Protein AF-A0A8T0CGQ8-F1 (afdb_monomer)

Radius of gyration: 23.22 Å; Cα contacts (8 Å, |Δi|>4): 41; chains: 1; bounding box: 51×31×65 Å

Sequence (71 aa):
MMEVSVGQSTARVVNDRVYVAVGRDVQESKSTLDWALVNFGDHFRIIHVHQPHQLNPSREYSGSKMVALPS

pLDDT: mean 71.9, std 19.37, range [41.91, 95.88]

Nearest PDB structures (foldseek):
  7dxi-assembly1_B  TM=5.976E-01  e=5.002E+00  Drosophila melanogaster
  4g0w-assembly1_A  TM=4.327E-01  e=1.792E+00  Homo sapiens
  4g0w-assembly1_B  TM=3.446E-01  e=2.356E+00  Homo sapiens

Mean predicted aligned error: 16.15 Å

Organism: NCBI:txid360336

Structure (mmCIF, N/CA/C/O backbone):
data_AF-A0A8T0CGQ8-F1
#
_entry.id   AF-A0A8T0CGQ8-F1
#
loop_
_atom_site.group_PDB
_atom_site.id
_atom_site.type_symbol
_atom_site.label_atom_id
_atom_site.label_alt_id
_atom_site.label_comp_id
_atom_site.label_asym_id
_atom_site.label_entity_id
_atom_site.label_seq_id
_atom_site.pdbx_PDB_ins_code
_atom_site.Cartn_x
_atom_site.Cartn_y
_atom_site.Cartn_z
_atom_site.occupancy
_atom_site.B_iso_or_equiv
_atom_site.auth_seq_id
_atom_site.auth_comp_id
_atom_site.auth_asym_id
_atom_site.auth_atom_id
_atom_site.pdbx_PDB_model_num
ATOM 1 N N . MET A 1 1 ? -24.560 25.386 -25.198 1.00 49.62 1 MET A N 1
ATOM 2 C CA . MET A 1 1 ? -24.668 23.917 -25.149 1.00 49.62 1 MET A CA 1
ATOM 3 C C . MET A 1 1 ? -23.436 23.356 -25.832 1.00 49.62 1 MET A C 1
ATOM 5 O O . MET A 1 1 ? -23.325 23.453 -27.045 1.00 49.62 1 MET A O 1
ATOM 9 N N . MET A 1 2 ? -22.465 22.910 -25.044 1.00 41.91 2 MET A N 1
ATOM 10 C CA . MET A 1 2 ? -21.293 22.172 -25.508 1.00 41.91 2 MET A CA 1
ATOM 11 C C . MET A 1 2 ? -21.093 21.085 -24.460 1.00 41.91 2 MET A C 1
ATOM 13 O O . MET A 1 2 ? -20.561 21.344 -23.385 1.00 41.91 2 MET A O 1
A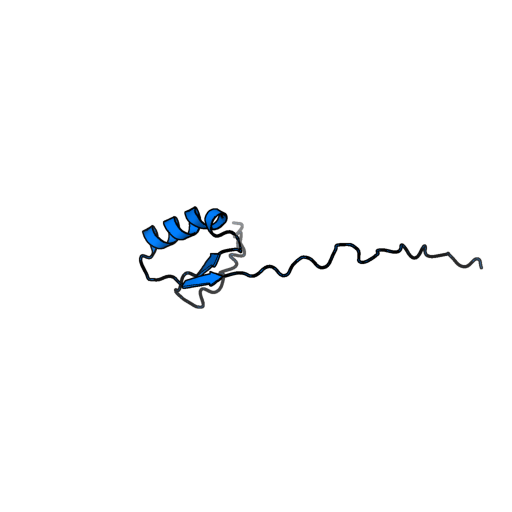TOM 17 N N . GLU A 1 3 ? -21.645 19.909 -24.743 1.00 54.78 3 GLU A N 1
ATOM 18 C CA . GLU A 1 3 ? -21.444 18.701 -23.950 1.00 54.78 3 GLU A CA 1
ATOM 19 C C . GLU A 1 3 ? -19.973 18.305 -24.107 1.00 54.78 3 GLU A C 1
ATOM 21 O O . GLU A 1 3 ? -19.580 17.664 -25.085 1.00 54.78 3 GLU A O 1
ATOM 26 N N . VAL A 1 4 ? -19.128 18.751 -23.179 1.00 55.31 4 VAL A N 1
ATOM 27 C CA . VAL A 1 4 ? -17.753 18.268 -23.086 1.00 55.31 4 VAL A CA 1
ATOM 28 C C . VAL A 1 4 ? -17.839 16.864 -22.506 1.00 55.31 4 VAL A C 1
ATOM 30 O O . VAL A 1 4 ? -17.861 16.671 -21.293 1.00 55.31 4 VAL A O 1
ATOM 33 N N . SER A 1 5 ? -17.918 15.876 -23.395 1.00 57.69 5 SER A N 1
ATOM 34 C CA . SER A 1 5 ? -17.650 14.488 -23.047 1.00 57.69 5 SER A CA 1
ATOM 35 C C . SER A 1 5 ? -16.173 14.407 -22.670 1.00 57.69 5 SER A C 1
ATOM 37 O O . SER A 1 5 ? -15.293 14.212 -23.508 1.00 57.69 5 SER A O 1
ATOM 39 N N . VAL A 1 6 ? -15.890 14.640 -21.386 1.00 54.41 6 VAL A N 1
ATOM 40 C CA . VAL A 1 6 ? -14.664 14.156 -20.768 1.00 54.41 6 VAL A CA 1
ATOM 41 C C . VAL A 1 6 ? -14.684 12.667 -21.045 1.00 54.41 6 VAL A C 1
ATOM 43 O O . VAL A 1 6 ? -15.565 11.961 -20.555 1.00 54.41 6 VAL A O 1
ATOM 46 N N . GLY A 1 7 ? -13.754 12.211 -21.883 1.00 49.69 7 GLY A N 1
ATOM 47 C CA . GLY A 1 7 ? -13.406 10.808 -22.000 1.00 49.69 7 GLY A CA 1
ATOM 48 C C . GLY A 1 7 ? -12.930 10.351 -20.633 1.00 49.69 7 GLY A C 1
ATOM 49 O O . GLY A 1 7 ? -11.733 10.292 -20.363 1.00 49.69 7 GLY A O 1
ATOM 50 N N . GLN A 1 8 ? -13.885 10.096 -19.744 1.00 44.88 8 GLN A N 1
ATOM 51 C CA . GLN A 1 8 ? -13.685 9.389 -18.513 1.00 44.88 8 GLN A CA 1
ATOM 52 C C . GLN A 1 8 ? -13.283 8.017 -19.014 1.00 44.88 8 GLN A C 1
ATOM 54 O O . GLN A 1 8 ? -14.119 7.209 -19.415 1.00 44.88 8 GLN A O 1
ATOM 59 N N . SER A 1 9 ? -11.970 7.799 -19.102 1.00 49.50 9 SER A N 1
ATOM 60 C CA . SER A 1 9 ? -11.418 6.463 -19.095 1.00 49.50 9 SER A CA 1
ATOM 61 C C . SER A 1 9 ? -11.910 5.889 -17.782 1.00 49.50 9 SER A C 1
ATOM 63 O O . SER A 1 9 ? -11.299 6.060 -16.727 1.00 49.50 9 SER A O 1
ATOM 65 N N . THR A 1 10 ? -13.114 5.322 -17.823 1.00 49.28 10 THR A N 1
ATOM 66 C CA . THR A 1 10 ? -13.612 4.429 -16.810 1.00 49.28 10 THR A CA 1
ATOM 67 C C . THR A 1 10 ? -12.615 3.300 -16.909 1.00 49.28 10 THR A C 1
ATOM 69 O O . THR A 1 10 ? -12.764 2.412 -17.755 1.00 49.28 10 THR A O 1
ATOM 72 N N . ALA A 1 11 ? -11.525 3.396 -16.142 1.00 55.59 11 ALA A N 1
ATOM 73 C CA . ALA A 1 11 ? -10.747 2.239 -15.771 1.00 55.59 11 ALA A CA 1
ATOM 74 C C . ALA A 1 11 ? -11.820 1.221 -15.425 1.00 55.59 11 ALA A C 1
ATOM 76 O O . ALA A 1 11 ? -12.607 1.463 -14.509 1.00 55.59 11 ALA A O 1
ATOM 77 N N . ARG A 1 12 ? -12.010 0.228 -16.306 1.00 52.47 12 ARG A N 1
ATOM 78 C CA . ARG A 1 12 ? -13.098 -0.724 -16.144 1.00 52.47 12 ARG A CA 1
ATOM 79 C C . ARG A 1 12 ? -12.831 -1.292 -14.764 1.00 52.47 12 ARG A C 1
ATOM 81 O O . ARG A 1 12 ? -11.789 -1.917 -14.565 1.00 52.47 12 ARG A O 1
ATOM 88 N N . VAL A 1 13 ? -13.692 -0.983 -13.800 1.00 56.09 13 VAL A N 1
ATOM 89 C CA . VAL A 1 13 ? -13.607 -1.553 -12.462 1.00 56.09 13 VAL A CA 1
ATOM 90 C C . VAL A 1 13 ? -14.071 -2.990 -12.658 1.00 56.09 13 VAL A C 1
ATOM 92 O O . VAL A 1 13 ? -15.229 -3.328 -12.474 1.00 56.09 13 VAL A O 1
ATOM 95 N N . VAL A 1 14 ? -13.186 -3.822 -13.214 1.00 56.66 14 VAL A N 1
ATOM 96 C CA . VAL A 1 14 ? -13.441 -5.244 -13.496 1.00 56.66 14 VAL A CA 1
ATOM 97 C C . VAL A 1 14 ? -13.389 -6.041 -12.187 1.00 56.66 14 VAL A C 1
ATOM 99 O O . VAL A 1 14 ? -13.715 -7.221 -12.147 1.00 56.66 14 VAL A O 1
ATOM 102 N N . ASN A 1 15 ? -12.986 -5.396 -11.093 1.00 57.25 15 ASN A N 1
ATOM 103 C CA . ASN A 1 15 ? -12.871 -5.985 -9.778 1.00 57.25 15 ASN A CA 1
ATOM 104 C C . ASN A 1 15 ? -13.100 -4.870 -8.752 1.00 57.25 15 ASN A C 1
ATOM 106 O O . ASN A 1 15 ? -12.336 -3.906 -8.755 1.00 57.25 15 ASN A O 1
ATOM 110 N N . ASP A 1 16 ? -14.077 -5.007 -7.853 1.00 71.81 16 ASP A N 1
ATOM 111 C CA . ASP A 1 16 ? -14.257 -4.138 -6.669 1.00 71.81 16 ASP A CA 1
ATOM 112 C C . ASP A 1 16 ? -13.128 -4.343 -5.635 1.00 71.81 16 ASP A C 1
ATOM 114 O O . ASP A 1 16 ? -13.330 -4.328 -4.423 1.00 71.81 16 ASP A O 1
ATOM 118 N N . ARG A 1 17 ? -11.914 -4.637 -6.108 1.00 81.06 17 ARG A N 1
ATOM 119 C CA . ARG A 1 17 ? -10.752 -4.982 -5.299 1.00 81.06 17 ARG A CA 1
ATOM 120 C C . ARG A 1 17 ? -9.667 -3.957 -5.524 1.00 81.06 17 ARG A C 1
ATOM 122 O O . ARG A 1 17 ? -9.252 -3.699 -6.653 1.00 81.06 17 ARG A O 1
ATOM 129 N N . VAL A 1 18 ? -9.168 -3.435 -4.415 1.00 88.81 18 VAL A N 1
ATOM 130 C CA . VAL A 1 18 ? -8.037 -2.519 -4.400 1.00 88.81 18 VAL A CA 1
ATOM 131 C C . VAL A 1 18 ? -6.743 -3.317 -4.432 1.00 88.81 18 VAL A C 1
ATOM 133 O O . VAL A 1 18 ? -6.549 -4.265 -3.665 1.00 88.81 18 VAL A O 1
ATOM 136 N N . TYR A 1 19 ? -5.852 -2.914 -5.332 1.00 91.38 19 TYR A N 1
ATOM 137 C CA . TYR A 1 19 ? -4.508 -3.456 -5.451 1.00 91.38 19 TYR A CA 1
ATOM 138 C C . TYR A 1 19 ? -3.499 -2.356 -5.154 1.00 91.38 19 TYR A C 1
ATOM 140 O O . TYR A 1 19 ? -3.547 -1.286 -5.759 1.00 91.38 19 TYR A O 1
ATOM 148 N N . VAL A 1 20 ? -2.576 -2.630 -4.241 1.00 92.19 20 VAL A N 1
ATOM 149 C CA . VAL A 1 20 ? -1.522 -1.699 -3.842 1.00 92.19 20 VAL A CA 1
ATOM 150 C C . VAL A 1 20 ? -0.199 -2.219 -4.376 1.00 92.19 20 VAL A C 1
ATOM 152 O O . VAL A 1 20 ? 0.253 -3.295 -3.986 1.00 92.19 20 VAL A O 1
ATOM 155 N N . ALA A 1 21 ? 0.405 -1.470 -5.295 1.00 92.62 21 ALA A N 1
ATOM 156 C CA . ALA A 1 21 ? 1.731 -1.775 -5.805 1.00 92.62 21 ALA A CA 1
ATOM 157 C C . ALA A 1 21 ? 2.792 -1.378 -4.771 1.00 92.62 21 ALA A C 1
ATOM 159 O O . ALA A 1 21 ? 2.751 -0.269 -4.243 1.00 92.62 21 ALA A O 1
ATOM 160 N N . VAL A 1 22 ? 3.742 -2.272 -4.507 1.00 92.19 22 VAL A N 1
ATOM 161 C CA . VAL A 1 22 ? 4.903 -2.006 -3.651 1.00 92.19 22 VAL A CA 1
ATOM 162 C C . VAL A 1 22 ? 6.178 -2.280 -4.433 1.00 92.19 22 VAL A C 1
ATOM 164 O O . VAL A 1 22 ? 6.287 -3.294 -5.125 1.00 92.19 22 VAL A O 1
ATOM 167 N N . GLY A 1 23 ? 7.117 -1.341 -4.373 1.00 87.62 23 GLY A N 1
ATOM 168 C CA . GLY A 1 23 ? 8.422 -1.470 -5.012 1.00 87.62 23 GLY A CA 1
ATOM 169 C C . GLY A 1 23 ? 9.408 -2.284 -4.176 1.00 87.62 23 GLY A C 1
ATOM 170 O O . GLY A 1 23 ? 9.071 -2.818 -3.120 1.00 87.62 23 GLY A O 1
ATOM 171 N N . ARG A 1 24 ? 10.660 -2.333 -4.649 1.00 87.12 24 ARG A N 1
ATOM 172 C CA . ARG A 1 24 ? 11.771 -2.971 -3.927 1.00 87.12 24 ARG A CA 1
ATOM 173 C C . ARG A 1 24 ? 11.990 -2.341 -2.550 1.00 87.12 24 ARG A C 1
ATOM 175 O O . ARG A 1 24 ? 12.254 -3.064 -1.594 1.00 87.12 24 ARG A O 1
ATOM 182 N N . ASP A 1 25 ? 11.916 -1.015 -2.466 1.00 88.56 25 ASP A N 1
ATOM 183 C CA . ASP A 1 25 ? 11.936 -0.312 -1.190 1.00 88.56 25 ASP A CA 1
ATOM 184 C C . ASP A 1 25 ? 10.502 -0.102 -0.693 1.00 88.56 25 ASP A C 1
ATOM 186 O O . ASP A 1 25 ? 9.743 0.735 -1.183 1.00 88.56 25 ASP A O 1
ATOM 190 N N . VAL A 1 26 ? 10.122 -0.892 0.307 1.00 85.62 26 VAL A N 1
ATOM 191 C CA . VAL A 1 26 ? 8.795 -0.816 0.925 1.00 85.62 26 VAL A CA 1
ATOM 192 C C . VAL A 1 26 ? 8.599 0.506 1.669 1.00 85.62 26 VAL A C 1
ATOM 194 O O . VAL A 1 26 ? 7.458 0.950 1.799 1.00 85.62 26 VAL A O 1
ATOM 197 N N . GLN A 1 27 ? 9.670 1.168 2.125 1.00 90.75 27 GLN A N 1
ATOM 198 C CA . GLN A 1 27 ? 9.539 2.457 2.811 1.00 90.75 27 GLN A CA 1
ATOM 199 C C . GLN A 1 27 ? 8.965 3.530 1.887 1.00 90.75 27 GLN A C 1
ATOM 201 O O . GLN A 1 27 ? 8.128 4.316 2.329 1.00 90.75 27 GLN A O 1
ATOM 206 N N . GLU A 1 28 ? 9.309 3.503 0.597 1.00 89.19 28 GLU A N 1
ATOM 207 C CA . GLU A 1 28 ? 8.735 4.413 -0.404 1.00 89.19 28 GLU A CA 1
ATOM 208 C C . GLU A 1 28 ? 7.222 4.206 -0.575 1.00 89.19 28 GLU A C 1
ATOM 210 O O . GLU A 1 28 ? 6.493 5.140 -0.901 1.00 89.19 28 GLU A O 1
ATOM 215 N N . SER A 1 29 ? 6.733 2.988 -0.319 1.00 91.00 29 SER A N 1
ATOM 216 C CA . SER A 1 29 ? 5.317 2.616 -0.454 1.00 91.00 29 SER A CA 1
ATOM 217 C C . SER A 1 29 ? 4.550 2.632 0.876 1.00 91.00 29 SER A C 1
ATOM 219 O O . SER A 1 29 ? 3.361 2.303 0.905 1.00 91.00 29 SER A O 1
ATOM 221 N N . LYS A 1 30 ? 5.197 3.008 1.989 1.00 93.69 30 LYS A N 1
ATOM 222 C CA . LYS A 1 30 ? 4.619 2.903 3.338 1.00 93.69 30 LYS A CA 1
ATOM 223 C C . LYS A 1 30 ? 3.354 3.744 3.497 1.00 93.69 30 LYS A C 1
ATOM 225 O O . LYS A 1 30 ? 2.330 3.218 3.912 1.00 93.69 30 LYS A O 1
ATOM 230 N N . SER A 1 31 ? 3.387 5.010 3.085 1.00 94.88 31 SER A N 1
ATOM 231 C CA . SER A 1 31 ? 2.220 5.901 3.175 1.00 94.88 31 SER A CA 1
ATOM 232 C C . SER A 1 31 ? 1.024 5.384 2.370 1.00 94.88 31 SER A C 1
ATOM 234 O O . SER A 1 31 ? -0.123 5.561 2.773 1.00 94.88 31 SER A O 1
ATOM 236 N N . THR A 1 32 ? 1.275 4.717 1.241 1.00 93.19 32 THR A N 1
ATOM 237 C CA . THR A 1 32 ? 0.228 4.101 0.417 1.00 93.19 32 THR A CA 1
ATOM 238 C C . THR A 1 32 ? -0.369 2.870 1.096 1.00 93.19 32 THR A C 1
ATOM 240 O O . THR A 1 32 ? -1.582 2.675 1.042 1.00 93.19 32 THR A O 1
ATOM 243 N N . LEU A 1 33 ? 0.460 2.057 1.757 1.00 92.81 33 LEU A N 1
ATOM 244 C CA . LEU A 1 33 ? -0.002 0.917 2.551 1.00 92.81 33 LEU A CA 1
ATOM 245 C C . LEU A 1 33 ? -0.812 1.367 3.769 1.00 92.81 33 LEU A C 1
ATOM 247 O O . LEU A 1 33 ? -1.881 0.811 4.011 1.00 92.81 33 LEU A O 1
ATOM 251 N N . ASP A 1 34 ? -0.351 2.395 4.483 1.00 95.19 34 ASP A N 1
ATOM 252 C CA . ASP A 1 34 ? -1.067 2.966 5.627 1.00 95.19 34 ASP A CA 1
ATOM 253 C C . ASP A 1 34 ? -2.426 3.529 5.186 1.00 95.19 34 ASP A C 1
ATOM 255 O O . ASP A 1 34 ? -3.456 3.241 5.797 1.00 95.19 34 ASP A O 1
ATOM 259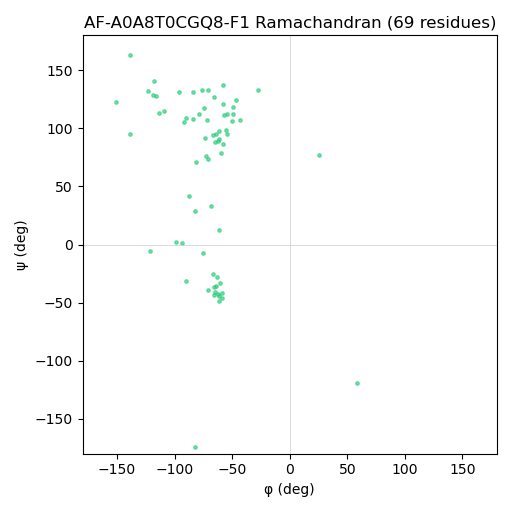 N N . TRP A 1 35 ? -2.462 4.257 4.065 1.00 94.44 35 TRP A N 1
ATOM 260 C CA . TRP A 1 35 ? -3.714 4.721 3.468 1.00 94.44 35 TRP A CA 1
ATOM 261 C C . TRP A 1 35 ? -4.648 3.556 3.114 1.00 94.44 35 TRP A C 1
ATOM 263 O O . TRP A 1 35 ? -5.835 3.602 3.440 1.00 94.44 35 TRP A O 1
ATOM 273 N N . ALA A 1 36 ? -4.136 2.497 2.486 1.00 94.50 36 ALA A N 1
ATOM 274 C CA . ALA A 1 36 ? -4.957 1.354 2.099 1.00 94.50 36 ALA A CA 1
ATOM 275 C C . ALA A 1 36 ? -5.526 0.615 3.318 1.00 94.50 36 ALA A C 1
ATOM 277 O O . ALA A 1 36 ? -6.705 0.266 3.329 1.00 94.50 36 ALA A O 1
ATOM 278 N N . LEU A 1 37 ? -4.722 0.446 4.367 1.00 93.69 37 LEU A N 1
ATOM 279 C CA . LEU A 1 37 ? -5.153 -0.177 5.614 1.00 93.69 37 LEU A CA 1
ATOM 280 C C . LEU A 1 37 ? -6.265 0.631 6.296 1.00 93.69 37 LEU A C 1
ATOM 282 O O . LEU A 1 37 ? -7.252 0.057 6.748 1.00 93.69 37 LEU A O 1
ATOM 286 N N . VAL A 1 38 ? -6.142 1.961 6.330 1.00 95.88 38 VAL A N 1
ATOM 287 C CA . VAL A 1 38 ? -7.157 2.839 6.935 1.00 95.88 38 VAL A CA 1
ATOM 288 C C . VAL A 1 38 ? -8.483 2.803 6.167 1.00 95.88 38 VAL A C 1
ATOM 290 O O . VAL A 1 38 ? -9.541 2.856 6.787 1.00 95.88 38 VAL A O 1
ATOM 293 N N . ASN A 1 39 ? -8.449 2.707 4.835 1.00 93.69 39 ASN A N 1
ATOM 294 C CA . ASN A 1 39 ? -9.659 2.794 4.007 1.00 93.69 39 ASN A CA 1
ATOM 295 C C . ASN A 1 39 ? -10.328 1.438 3.743 1.00 93.69 39 ASN A C 1
ATOM 297 O O . ASN A 1 39 ? -11.546 1.382 3.589 1.00 93.69 39 ASN A O 1
ATOM 301 N N . PHE A 1 40 ? -9.550 0.356 3.680 1.00 90.12 40 PHE A N 1
ATOM 302 C CA . PHE A 1 40 ? -10.038 -0.965 3.268 1.00 90.12 40 PHE A CA 1
ATOM 303 C C . PHE A 1 40 ? -9.830 -2.048 4.332 1.00 90.12 40 PHE A C 1
ATOM 305 O O . PHE A 1 40 ? -10.284 -3.175 4.142 1.00 90.12 40 PHE A O 1
ATOM 312 N N . GLY A 1 41 ? -9.151 -1.748 5.445 1.00 89.25 41 GLY A N 1
ATOM 313 C CA . GLY A 1 41 ? -8.782 -2.758 6.433 1.00 89.25 41 GLY A CA 1
ATOM 314 C C . GLY A 1 41 ? -7.923 -3.845 5.789 1.00 89.25 41 GLY A C 1
ATOM 315 O O . GLY A 1 41 ? -6.865 -3.566 5.236 1.00 89.25 41 GLY A O 1
ATOM 316 N N . ASP A 1 42 ? -8.398 -5.083 5.815 1.00 86.62 42 ASP A N 1
ATOM 317 C CA . ASP A 1 42 ? -7.784 -6.255 5.180 1.00 86.62 42 ASP A CA 1
ATOM 318 C C . ASP A 1 42 ? -8.311 -6.549 3.756 1.00 86.62 42 ASP A C 1
ATOM 320 O O . ASP A 1 42 ? -7.861 -7.495 3.102 1.00 86.62 42 ASP A O 1
ATOM 324 N N . HIS A 1 43 ? -9.222 -5.724 3.230 1.00 89.06 43 HIS A N 1
ATOM 325 C CA . HIS A 1 43 ? -9.877 -5.921 1.931 1.00 89.06 43 HIS A CA 1
ATOM 326 C C . HIS A 1 43 ? -9.089 -5.311 0.757 1.00 89.06 43 HIS A C 1
ATOM 328 O O . HIS A 1 43 ? -9.659 -4.734 -0.170 1.00 89.06 43 HIS A O 1
ATOM 334 N N . PHE A 1 44 ? -7.765 -5.465 0.757 1.00 91.81 44 PHE A N 1
ATOM 335 C CA . PHE A 1 44 ? -6.910 -5.099 -0.374 1.00 91.81 44 PHE A CA 1
ATOM 336 C C . PHE A 1 44 ? -5.828 -6.152 -0.620 1.00 91.81 44 PHE A C 1
ATOM 338 O O . PHE A 1 44 ? -5.555 -7.020 0.212 1.00 91.81 44 PHE A O 1
ATOM 345 N N . ARG A 1 45 ? -5.225 -6.122 -1.808 1.00 91.81 45 ARG A N 1
ATOM 346 C CA . ARG A 1 45 ? -4.139 -7.034 -2.185 1.00 91.81 45 ARG A CA 1
ATOM 347 C C . ARG A 1 45 ? -2.876 -6.245 -2.471 1.00 91.81 45 ARG A C 1
ATOM 349 O O . ARG A 1 45 ? -2.926 -5.190 -3.092 1.00 91.81 45 ARG A O 1
ATOM 356 N N . ILE A 1 46 ? -1.743 -6.782 -2.045 1.00 93.19 46 ILE A N 1
ATOM 357 C CA . ILE A 1 46 ? -0.435 -6.182 -2.291 1.00 93.19 46 ILE A CA 1
ATOM 358 C C . ILE A 1 46 ? 0.177 -6.853 -3.520 1.00 93.19 46 ILE A C 1
ATOM 360 O O . ILE A 1 46 ? 0.203 -8.081 -3.610 1.00 93.19 46 ILE A O 1
ATOM 364 N N . ILE A 1 47 ? 0.664 -6.049 -4.462 1.00 93.31 47 ILE A N 1
ATOM 365 C CA . ILE A 1 47 ? 1.405 -6.505 -5.639 1.00 93.31 47 ILE A CA 1
ATOM 366 C C . ILE A 1 47 ? 2.836 -5.996 -5.512 1.00 93.31 47 ILE A C 1
ATOM 368 O O . ILE A 1 47 ? 3.078 -4.797 -5.607 1.00 93.31 47 ILE A O 1
ATOM 372 N N . HIS A 1 48 ? 3.797 -6.899 -5.336 1.00 90.94 48 HIS A N 1
ATOM 373 C CA . HIS A 1 48 ? 5.206 -6.522 -5.372 1.00 90.94 48 HIS A CA 1
ATOM 374 C C . HIS A 1 48 ? 5.674 -6.367 -6.824 1.00 90.94 48 HIS A C 1
ATOM 376 O O . HIS A 1 48 ? 5.744 -7.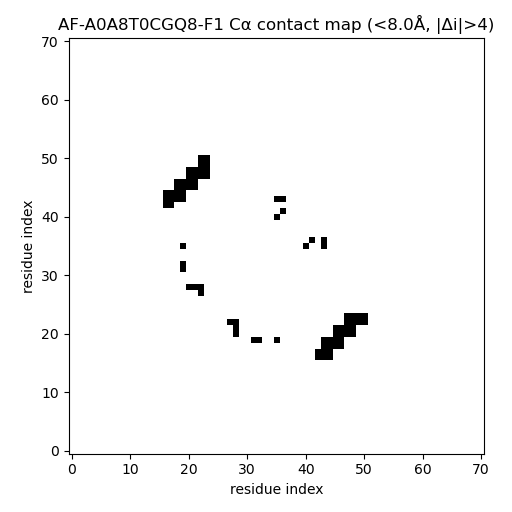342 -7.577 1.00 90.94 48 HIS A O 1
ATOM 382 N N . VAL A 1 49 ? 5.982 -5.136 -7.224 1.00 88.81 49 VAL A N 1
ATOM 383 C CA . VAL A 1 49 ? 6.429 -4.802 -8.576 1.00 88.81 49 VAL A CA 1
ATOM 384 C C . VAL A 1 49 ? 7.947 -4.891 -8.627 1.00 88.81 49 VAL A C 1
ATOM 386 O O . VAL A 1 49 ? 8.669 -4.050 -8.097 1.00 88.81 49 VAL A O 1
ATOM 389 N N . HIS A 1 50 ? 8.441 -5.919 -9.308 1.00 87.12 50 HIS A N 1
ATOM 390 C CA . HIS A 1 50 ? 9.860 -6.053 -9.589 1.00 87.12 50 HIS A CA 1
ATOM 391 C C . HIS A 1 50 ? 10.210 -5.248 -10.845 1.00 87.12 50 HIS A C 1
ATOM 393 O O . HIS A 1 50 ? 9.869 -5.655 -11.956 1.00 87.12 50 HIS A O 1
ATOM 399 N N . GLN A 1 51 ? 10.913 -4.124 -10.694 1.00 77.75 51 GLN A N 1
ATOM 400 C CA . GLN A 1 51 ? 11.557 -3.494 -11.843 1.00 77.75 51 GLN A CA 1
ATOM 401 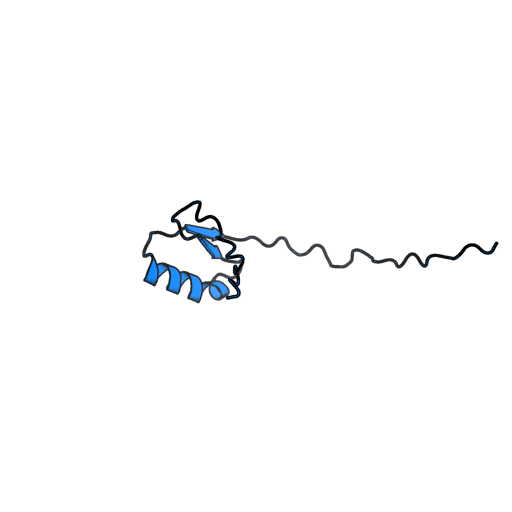C C . GLN A 1 51 ? 12.789 -4.324 -12.224 1.00 77.75 51 GLN A C 1
ATOM 403 O O . GLN A 1 51 ? 13.702 -4.456 -11.404 1.00 77.75 51 GLN A O 1
A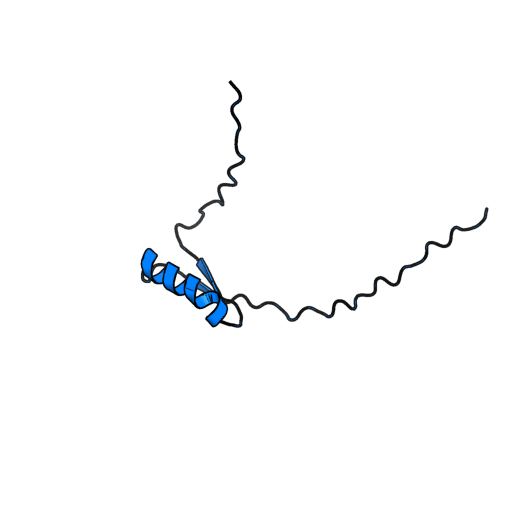TOM 408 N N . PRO A 1 52 ? 12.841 -4.917 -13.433 1.00 77.19 52 PRO A N 1
ATOM 409 C CA . PRO A 1 52 ? 14.088 -5.487 -13.917 1.00 77.19 52 PRO A CA 1
ATOM 410 C C . PRO A 1 52 ? 15.135 -4.373 -13.932 1.00 77.19 52 PRO A C 1
ATOM 412 O O . PRO A 1 52 ? 14.827 -3.248 -14.330 1.00 77.19 52 PRO A O 1
ATOM 415 N N . HIS A 1 53 ? 16.357 -4.681 -13.482 1.00 72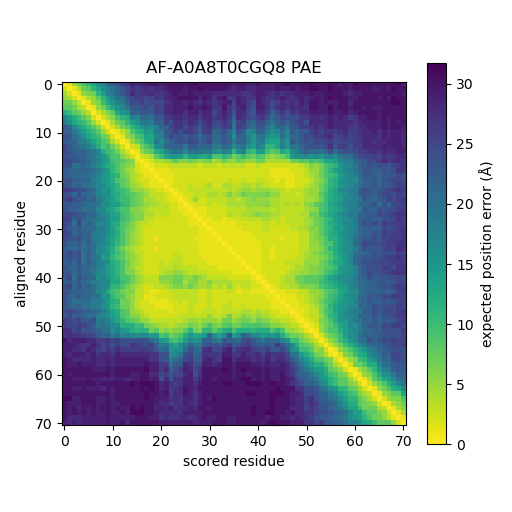.19 53 HIS A N 1
ATOM 416 C CA . HIS A 1 53 ? 17.483 -3.762 -13.628 1.00 72.19 53 HIS A CA 1
ATOM 417 C C . HIS A 1 53 ? 17.475 -3.259 -15.065 1.00 72.19 53 HIS A C 1
ATOM 419 O O . HIS A 1 53 ? 17.433 -4.075 -15.991 1.00 72.19 53 HIS A O 1
ATOM 425 N N . GLN A 1 54 ? 17.436 -1.935 -15.238 1.00 64.94 54 GLN A N 1
ATOM 426 C CA . GLN A 1 54 ? 17.531 -1.330 -16.554 1.00 64.94 54 GLN A CA 1
ATOM 427 C C . GLN A 1 54 ? 18.733 -1.974 -17.242 1.00 64.94 54 GLN A C 1
ATOM 429 O O . GLN A 1 54 ? 19.867 -1.815 -16.791 1.00 64.94 54 GLN A O 1
ATOM 43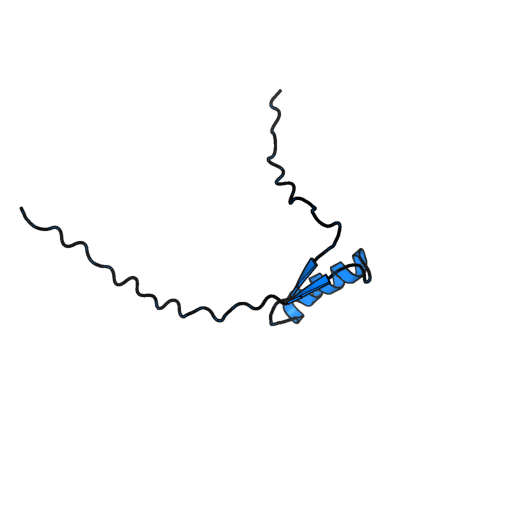4 N N . LEU A 1 55 ? 18.480 -2.758 -18.294 1.00 57.47 55 LEU A N 1
ATOM 435 C CA . LEU A 1 55 ? 19.518 -3.079 -19.260 1.00 57.47 55 LEU A CA 1
ATOM 436 C C . LEU A 1 55 ? 20.131 -1.734 -19.623 1.00 57.47 55 LEU A C 1
ATOM 438 O O . LEU A 1 55 ? 19.393 -0.842 -20.045 1.00 57.47 55 LEU A O 1
ATOM 442 N N . ASN A 1 56 ? 21.427 -1.588 -19.334 1.00 53.31 56 ASN A N 1
ATOM 443 C CA . ASN A 1 56 ? 22.216 -0.381 -19.535 1.00 53.31 56 ASN A CA 1
ATOM 444 C C . ASN A 1 56 ? 21.657 0.458 -20.696 1.00 53.31 56 ASN A C 1
ATOM 446 O O . ASN A 1 56 ? 21.467 -0.101 -21.782 1.00 53.31 56 ASN A O 1
ATOM 450 N N . PRO A 1 57 ? 21.481 1.785 -20.561 1.00 53.53 57 PRO A N 1
ATOM 451 C CA . PRO A 1 57 ? 21.148 2.647 -21.699 1.00 53.53 57 PRO A CA 1
ATOM 452 C C . PRO A 1 57 ? 22.229 2.657 -22.806 1.00 53.53 57 PRO A C 1
ATOM 454 O O . PRO A 1 57 ? 22.162 3.454 -23.733 1.00 53.53 57 PRO A O 1
ATOM 457 N N . SER A 1 58 ? 23.206 1.745 -22.774 1.00 52.03 58 SER A N 1
ATOM 458 C CA . SER A 1 58 ? 24.236 1.537 -23.786 1.00 52.03 58 SER A CA 1
ATOM 459 C C . SER A 1 58 ? 23.774 0.688 -24.978 1.00 52.03 58 SER A C 1
ATOM 461 O O . SER A 1 58 ? 24.605 0.045 -25.615 1.00 52.03 58 SER A O 1
ATOM 463 N N . ARG A 1 59 ? 22.484 0.686 -25.339 1.00 48.50 59 ARG A N 1
ATOM 464 C CA . ARG A 1 59 ? 22.117 0.443 -26.744 1.00 48.50 59 ARG A CA 1
ATOM 465 C C . ARG A 1 59 ? 22.284 1.749 -27.507 1.00 48.50 59 ARG A C 1
ATOM 467 O O . ARG A 1 59 ? 21.328 2.439 -27.828 1.00 48.50 59 ARG A O 1
ATOM 474 N N . GLU A 1 60 ? 23.551 2.100 -27.683 1.00 52.62 60 GLU A N 1
ATOM 475 C CA . GLU A 1 60 ? 24.130 2.407 -28.981 1.00 52.62 60 GLU A CA 1
ATOM 476 C C . GLU A 1 60 ? 23.113 2.891 -30.031 1.00 52.62 60 GLU A C 1
ATOM 478 O O . GLU A 1 60 ? 22.773 2.187 -30.978 1.00 52.62 60 GLU A O 1
ATOM 483 N N . TYR A 1 61 ? 22.699 4.154 -29.927 1.00 48.06 61 TYR A N 1
ATOM 484 C CA . TYR A 1 61 ? 22.550 4.944 -31.143 1.00 48.06 61 TYR A CA 1
ATOM 485 C C . TYR A 1 61 ? 23.966 5.230 -31.648 1.00 48.06 61 TYR A C 1
ATOM 487 O O . TYR A 1 61 ? 24.481 6.341 -31.524 1.00 48.06 61 TYR A O 1
ATOM 495 N N . SER A 1 62 ? 24.621 4.202 -32.199 1.00 47.44 62 SER A N 1
ATOM 496 C CA . SER A 1 62 ? 25.628 4.438 -33.223 1.00 47.44 62 SER A CA 1
ATOM 497 C C . SER A 1 62 ? 24.859 5.108 -34.347 1.00 47.44 62 SER A C 1
ATOM 499 O O . SER A 1 62 ? 24.105 4.467 -35.084 1.00 47.44 62 SER A O 1
ATOM 501 N N . GLY A 1 63 ? 24.938 6.438 -34.368 1.00 47.50 63 GLY A N 1
ATOM 502 C CA . GLY A 1 63 ? 24.445 7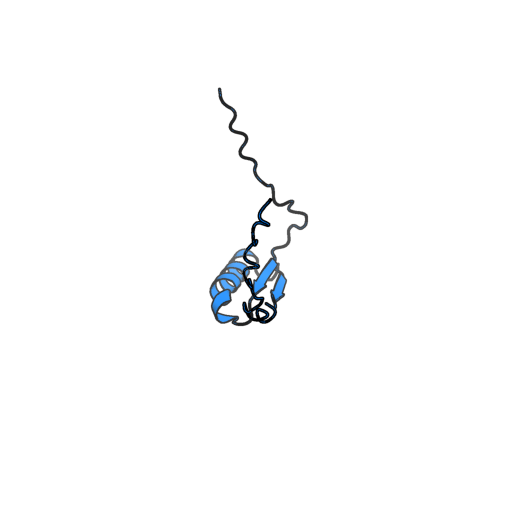.249 -35.455 1.00 47.50 63 GLY A CA 1
ATOM 503 C C . GLY A 1 63 ? 25.098 6.733 -36.722 1.00 47.50 63 GLY A C 1
ATOM 504 O O . GLY A 1 63 ? 26.215 7.119 -37.059 1.00 47.50 63 GLY A O 1
ATOM 505 N N . SER A 1 64 ? 24.389 5.853 -37.424 1.00 42.41 64 SER A N 1
ATOM 506 C CA . SER A 1 64 ? 24.624 5.602 -38.830 1.00 42.41 64 SER A CA 1
ATOM 507 C C . SER A 1 64 ? 24.353 6.935 -39.502 1.00 42.41 64 SER A C 1
ATOM 509 O O . SER A 1 64 ? 23.215 7.280 -39.813 1.00 42.41 64 SER A O 1
ATOM 511 N N . LYS A 1 65 ? 25.410 7.739 -39.627 1.00 51.59 65 LYS A N 1
ATOM 512 C CA . LYS A 1 65 ? 25.460 8.878 -40.525 1.00 51.59 65 LYS A CA 1
ATOM 513 C C . LYS A 1 65 ? 24.994 8.331 -41.866 1.00 51.59 65 LYS A C 1
ATOM 515 O O . LYS A 1 65 ? 25.718 7.561 -42.491 1.00 51.59 65 LYS A O 1
ATOM 520 N N . MET A 1 66 ? 23.769 8.675 -42.263 1.00 50.75 66 MET A N 1
ATOM 521 C CA . MET A 1 66 ? 23.313 8.509 -43.635 1.00 50.75 66 MET A CA 1
ATOM 522 C C . MET A 1 66 ? 24.323 9.256 -44.501 1.00 50.75 66 MET A C 1
ATOM 524 O O . MET A 1 66 ? 24.312 10.483 -44.585 1.00 50.75 66 MET A O 1
ATOM 528 N N . VAL A 1 67 ? 25.268 8.515 -45.069 1.00 51.94 67 VAL A N 1
ATOM 529 C CA . VAL A 1 67 ? 26.119 9.014 -46.134 1.00 51.94 67 VAL A CA 1
ATOM 530 C C . VAL A 1 67 ? 25.221 9.114 -47.357 1.00 51.94 67 VAL A C 1
ATOM 532 O O . VAL A 1 67 ? 24.776 8.108 -47.902 1.00 51.94 67 VAL A O 1
ATOM 535 N N . ALA A 1 68 ? 24.878 10.345 -47.732 1.00 57.91 68 ALA A N 1
ATOM 536 C CA . ALA A 1 68 ? 24.274 10.608 -49.025 1.00 57.91 68 ALA A CA 1
ATOM 537 C C . ALA A 1 68 ? 25.245 10.105 -50.103 1.00 57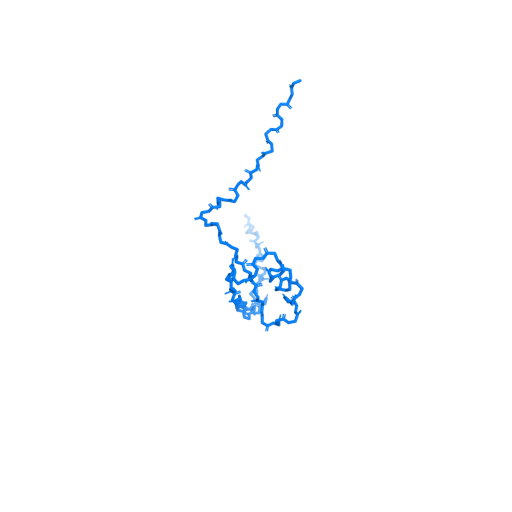.91 68 ALA A C 1
ATOM 539 O O . ALA A 1 68 ? 26.404 10.523 -50.141 1.00 57.91 68 ALA A O 1
ATOM 540 N N . LEU A 1 69 ? 24.779 9.171 -50.930 1.00 47.69 69 LEU A N 1
ATOM 541 C CA . LEU A 1 69 ? 25.481 8.746 -52.136 1.00 47.69 69 LEU A CA 1
ATOM 542 C C . LEU A 1 69 ? 25.517 9.941 -53.104 1.00 47.69 69 LEU A C 1
ATOM 544 O O . LEU A 1 69 ? 24.452 10.509 -53.361 1.00 47.69 69 LEU A O 1
ATOM 548 N N . PRO A 1 70 ? 26.685 10.358 -53.623 1.00 49.59 70 PRO A N 1
ATOM 549 C CA . PRO A 1 70 ? 26.717 11.314 -54.720 1.00 49.59 70 PRO A CA 1
ATOM 550 C C . PRO A 1 70 ? 26.225 10.633 -56.005 1.00 49.59 70 PRO A C 1
ATOM 552 O O . PRO A 1 70 ? 26.631 9.507 -56.302 1.00 49.59 70 PRO A O 1
ATOM 555 N N . SER A 1 71 ? 25.327 11.322 -56.715 1.00 51.12 71 SER A N 1
ATOM 556 C CA . SER A 1 71 ? 24.882 10.990 -58.075 1.00 51.12 71 SER A CA 1
ATOM 557 C C . SER A 1 71 ? 26.004 11.101 -59.099 1.00 51.12 71 SER A C 1
ATOM 559 O O . SER A 1 71 ? 26.874 11.984 -58.918 1.00 51.12 71 SER A O 1
#

Secondary structure (DSSP, 8-state):
---------------S-EEEEE-S-GGGGHHHHHHHHHHHTT-EEEEE--PPP---S----------PPP-

Foldseek 3Di:
DDPPPPPPPVVPCPDPEAEQEAEPDNVVRVVVVVVCCVPQNPRYHYDYDYDDDPPPPPPDPPPPPPPPDDD

Solvent-accessible surface area (backbone atoms only — not comparable to full-atom values): 4950 Å² total; per-residue (Å²): 142,77,87,78,76,71,81,70,78,66,70,73,77,87,53,103,61,51,74,45,74,30,51,89,57,52,76,84,30,40,69,60,51,53,51,45,40,76,76,42,55,83,64,56,45,82,43,80,49,79,76,74,78,75,75,66,90,76,73,70,80,72,74,75,71,80,74,79,78,84,132